Protein AF-A0A9C7SDV9-F1 (afdb_monomer)

Structure (mmCIF, N/CA/C/O backbone):
data_AF-A0A9C7SDV9-F1
#
_entry.id   AF-A0A9C7SDV9-F1
#
loop_
_atom_site.group_PDB
_atom_site.id
_atom_site.type_symbol
_atom_site.label_atom_id
_atom_site.label_alt_id
_atom_site.label_comp_id
_atom_site.label_asym_id
_atom_site.label_entity_id
_atom_site.label_seq_id
_atom_site.pdbx_PDB_ins_code
_atom_site.Cartn_x
_atom_site.Cartn_y
_atom_site.Cartn_z
_atom_site.occupancy
_atom_site.B_iso_or_equiv
_atom_site.auth_seq_id
_atom_site.auth_comp_id
_atom_site.auth_asym_id
_atom_site.auth_atom_id
_atom_site.pdbx_PDB_model_num
ATOM 1 N N . MET A 1 1 ? -12.384 -16.791 18.049 1.00 41.78 1 MET A N 1
ATOM 2 C CA . MET A 1 1 ? -12.217 -16.153 16.724 1.00 41.78 1 MET A CA 1
ATOM 3 C C . MET A 1 1 ? -10.725 -16.155 16.446 1.00 41.78 1 MET A C 1
ATOM 5 O O . MET A 1 1 ? -10.011 -15.548 17.228 1.00 41.78 1 MET A O 1
ATOM 9 N N . ALA A 1 2 ? -10.234 -16.945 15.486 1.00 43.91 2 ALA A N 1
ATOM 10 C CA . ALA A 1 2 ? -8.791 -17.063 15.264 1.00 43.91 2 ALA A CA 1
ATOM 11 C C . ALA A 1 2 ? -8.262 -15.750 14.667 1.00 43.91 2 ALA A C 1
ATOM 13 O O . ALA A 1 2 ? -8.607 -15.393 13.544 1.00 43.91 2 ALA A O 1
ATOM 14 N N . ILE A 1 3 ? -7.500 -15.011 15.471 1.00 53.22 3 ILE A N 1
ATOM 15 C CA . ILE A 1 3 ? -6.720 -13.847 15.060 1.00 53.22 3 ILE A CA 1
ATOM 16 C C . ILE A 1 3 ? -5.413 -14.430 14.524 1.00 53.22 3 ILE A C 1
ATOM 18 O O . ILE A 1 3 ? -4.635 -14.990 15.290 1.00 53.22 3 ILE A O 1
ATOM 22 N N . TYR A 1 4 ? -5.210 -14.389 13.211 1.00 60.94 4 TYR A N 1
ATOM 23 C CA . TYR A 1 4 ? -3.908 -14.715 12.632 1.00 60.94 4 TYR A CA 1
ATOM 24 C C . TYR A 1 4 ? -3.092 -13.444 12.595 1.00 60.94 4 TYR A C 1
ATOM 26 O O . TYR A 1 4 ? -3.506 -12.502 11.916 1.00 60.94 4 TYR A O 1
ATOM 34 N N . ASP A 1 5 ? -1.945 -13.457 13.264 1.00 67.06 5 ASP A N 1
ATOM 35 C CA . ASP A 1 5 ? -0.897 -12.476 13.025 1.00 67.06 5 ASP A CA 1
ATOM 36 C C . ASP A 1 5 ? -0.170 -12.879 11.743 1.00 67.06 5 ASP A C 1
ATOM 38 O O . ASP A 1 5 ? 0.697 -13.753 11.706 1.00 67.06 5 ASP A O 1
ATOM 42 N N . LEU A 1 6 ? -0.625 -12.276 10.658 1.00 83.00 6 LEU A N 1
ATOM 43 C CA . LEU A 1 6 ? -0.011 -12.315 9.347 1.00 83.00 6 LEU A CA 1
ATOM 44 C C . LEU A 1 6 ? 1.069 -11.238 9.256 1.00 83.00 6 LEU A C 1
ATOM 46 O O . LEU A 1 6 ? 1.049 -10.253 9.992 1.00 83.00 6 LEU A O 1
ATOM 50 N N . ASP A 1 7 ? 1.988 -11.406 8.314 1.00 87.81 7 ASP A N 1
ATOM 51 C CA . ASP A 1 7 ? 3.021 -10.418 8.023 1.00 87.81 7 ASP A CA 1
ATOM 52 C C . ASP A 1 7 ? 2.775 -9.837 6.633 1.00 87.81 7 ASP A C 1
ATOM 54 O O . ASP A 1 7 ? 2.815 -10.556 5.629 1.00 87.81 7 ASP A O 1
ATOM 58 N N . GLY A 1 8 ? 2.478 -8.540 6.604 1.00 90.44 8 GLY A N 1
ATOM 59 C CA . GLY A 1 8 ? 2.508 -7.723 5.401 1.00 90.44 8 GLY A CA 1
ATOM 60 C C . GLY A 1 8 ? 3.842 -6.994 5.287 1.00 90.44 8 GLY A C 1
ATOM 61 O O . GLY A 1 8 ? 4.596 -6.875 6.260 1.00 90.44 8 GLY A O 1
ATOM 62 N N . GLN A 1 9 ? 4.140 -6.494 4.096 1.00 94.69 9 GLN A N 1
ATOM 63 C CA . GLN A 1 9 ? 5.314 -5.678 3.833 1.00 94.69 9 GLN A CA 1
ATOM 64 C C . GLN A 1 9 ? 4.969 -4.560 2.855 1.00 94.69 9 GLN A C 1
ATOM 66 O O . GLN A 1 9 ? 4.170 -4.724 1.937 1.00 94.69 9 GLN A O 1
ATOM 71 N N . ILE A 1 10 ? 5.564 -3.396 3.069 1.00 95.62 10 ILE A N 1
ATOM 72 C CA . ILE A 1 10 ? 5.531 -2.297 2.112 1.00 95.62 10 ILE A CA 1
ATOM 73 C C . ILE A 1 10 ? 6.955 -1.957 1.705 1.00 95.62 10 ILE A C 1
ATOM 75 O O . ILE A 1 10 ? 7.857 -1.940 2.543 1.00 95.62 10 ILE A O 1
ATOM 79 N N . PHE A 1 11 ? 7.134 -1.683 0.422 1.00 96.88 11 PHE A N 1
ATOM 80 C CA . PHE A 1 11 ? 8.363 -1.200 -0.182 1.00 96.88 11 PHE A CA 1
ATOM 81 C C . PHE A 1 11 ? 8.115 0.170 -0.802 1.00 96.88 11 PHE A C 1
ATOM 83 O O . PHE A 1 11 ? 7.020 0.445 -1.305 1.00 96.88 11 PHE A O 1
ATOM 90 N N . TRP A 1 12 ? 9.147 1.006 -0.840 1.00 96.69 12 TRP A N 1
ATOM 91 C CA . TRP A 1 12 ? 9.103 2.276 -1.556 1.00 96.69 12 TRP A CA 1
ATOM 92 C C . TRP A 1 12 ? 10.358 2.502 -2.394 1.00 96.69 12 TRP A C 1
ATOM 94 O O . TRP A 1 12 ? 11.449 2.014 -2.094 1.00 96.69 12 TRP A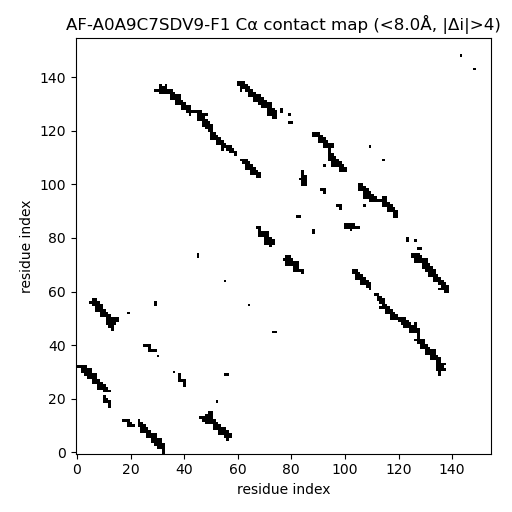 O 1
ATOM 104 N N . LYS A 1 13 ? 10.188 3.262 -3.473 1.00 95.44 13 LYS A N 1
ATOM 105 C CA . LYS A 1 13 ? 11.284 3.855 -4.241 1.00 95.44 13 LYS A CA 1
ATOM 106 C C . LYS A 1 13 ? 11.326 5.340 -3.946 1.00 95.44 13 LYS A C 1
ATOM 108 O O . LYS A 1 13 ? 10.278 5.974 -3.998 1.00 95.44 13 LYS A O 1
ATOM 113 N N . SER A 1 14 ? 12.514 5.898 -3.747 1.00 92.81 14 SER A N 1
ATOM 114 C CA . SER A 1 14 ? 12.699 7.352 -3.682 1.00 92.81 14 SER A CA 1
ATOM 115 C C . SER A 1 14 ? 12.884 7.991 -5.056 1.00 92.81 14 SER A C 1
ATOM 117 O O . SER A 1 14 ? 12.602 9.170 -5.233 1.00 92.81 14 SER A O 1
ATOM 119 N N . LYS A 1 15 ? 13.331 7.217 -6.056 1.00 93.56 15 LYS A N 1
ATOM 120 C CA . LYS A 1 15 ? 13.562 7.673 -7.436 1.00 93.56 15 LYS A CA 1
ATOM 121 C C . LYS A 1 15 ? 13.183 6.584 -8.453 1.00 93.56 15 LYS A C 1
ATOM 123 O O . LYS A 1 15 ? 13.211 5.407 -8.089 1.00 93.56 15 LYS A O 1
ATOM 128 N N . PRO A 1 16 ? 12.888 6.934 -9.720 1.00 90.88 16 PRO A N 1
ATOM 129 C CA . PRO A 1 16 ? 12.459 5.969 -10.742 1.00 90.88 16 PRO A CA 1
ATOM 130 C C . PRO A 1 16 ? 13.468 4.838 -10.994 1.00 90.88 16 PRO A C 1
ATOM 132 O O . PRO A 1 16 ? 13.100 3.662 -11.012 1.00 90.88 16 PRO A O 1
ATOM 135 N N . GLU A 1 17 ? 14.743 5.215 -11.121 1.00 91.38 17 GLU A N 1
ATOM 136 C CA . GLU A 1 17 ? 15.878 4.341 -11.460 1.00 91.38 17 GLU A CA 1
ATOM 137 C C . GLU A 1 17 ? 16.222 3.339 -10.344 1.00 91.38 17 GLU A C 1
ATOM 139 O O . GLU A 1 17 ? 16.891 2.333 -10.570 1.00 91.38 17 GLU A O 1
ATOM 144 N N . VAL A 1 18 ? 15.781 3.607 -9.111 1.00 88.81 18 VAL A N 1
ATOM 145 C CA . VAL A 1 18 ? 16.113 2.781 -7.947 1.00 88.81 18 VAL A CA 1
ATOM 146 C C . VAL A 1 18 ? 15.173 1.570 -7.917 1.00 88.81 18 VAL A C 1
ATOM 148 O O . VAL A 1 18 ? 13.953 1.746 -7.981 1.00 88.81 18 VAL A O 1
ATOM 151 N N . PRO A 1 19 ? 15.676 0.325 -7.836 1.00 92.25 19 PRO A N 1
ATOM 152 C CA . PRO A 1 19 ? 14.819 -0.847 -7.679 1.00 92.25 19 PRO A CA 1
ATOM 153 C C . PRO A 1 19 ? 14.188 -0.888 -6.281 1.00 92.25 19 PRO A C 1
ATOM 155 O O . PRO A 1 19 ? 14.711 -0.310 -5.330 1.00 92.25 19 PRO A O 1
ATOM 158 N N . PHE A 1 20 ? 13.073 -1.610 -6.133 1.00 93.69 20 PHE A N 1
ATOM 159 C CA . PHE A 1 20 ? 12.585 -1.947 -4.793 1.00 93.69 20 PHE A CA 1
ATOM 160 C C . PHE A 1 20 ? 13.638 -2.797 -4.073 1.00 93.69 20 PHE A C 1
ATOM 162 O O . PHE A 1 20 ? 14.200 -3.720 -4.664 1.00 93.69 20 PHE A O 1
ATOM 169 N N . SER A 1 21 ? 13.909 -2.487 -2.807 1.00 92.50 21 SER A N 1
ATOM 170 C CA . SER A 1 21 ? 14.943 -3.159 -2.020 1.00 92.50 21 SER A CA 1
ATOM 171 C C . SER A 1 21 ? 14.486 -3.372 -0.580 1.00 92.50 21 SER A C 1
ATOM 173 O O . SER A 1 21 ? 13.633 -2.648 -0.071 1.00 92.50 21 SER A O 1
ATOM 175 N N . ALA A 1 22 ? 15.090 -4.344 0.105 1.00 91.00 22 ALA A N 1
ATOM 176 C CA . ALA A 1 22 ? 14.790 -4.611 1.511 1.00 91.00 22 ALA A CA 1
ATOM 177 C C . ALA A 1 22 ? 15.142 -3.429 2.438 1.00 91.00 22 ALA A C 1
ATOM 179 O O . ALA A 1 22 ? 14.523 -3.281 3.491 1.00 91.00 22 ALA A O 1
ATOM 180 N N . GLN A 1 23 ? 16.094 -2.575 2.042 1.00 91.06 23 GLN A N 1
ATOM 181 C CA . GLN A 1 23 ? 16.474 -1.376 2.800 1.00 91.06 23 GLN A CA 1
ATOM 182 C C . GLN A 1 23 ? 15.315 -0.372 2.870 1.00 91.06 23 GLN A C 1
ATOM 184 O O . GLN A 1 23 ? 15.022 0.154 3.944 1.00 91.06 23 GLN A O 1
ATOM 189 N N . ASN A 1 24 ? 14.600 -0.200 1.755 1.00 94.19 24 ASN A N 1
ATOM 190 C CA . ASN A 1 24 ? 13.425 0.663 1.647 1.00 94.19 24 ASN A CA 1
ATOM 191 C C . ASN A 1 24 ? 12.150 -0.164 1.777 1.00 94.19 24 ASN A C 1
ATOM 193 O O . ASN A 1 24 ? 11.300 -0.194 0.882 1.00 94.19 24 ASN A O 1
ATOM 197 N N . SER A 1 25 ? 12.065 -0.901 2.883 1.00 95.38 25 SER A N 1
ATOM 198 C CA . SER A 1 25 ? 10.897 -1.702 3.205 1.00 95.38 25 SER A CA 1
ATOM 199 C C . SER A 1 25 ? 10.613 -1.742 4.700 1.00 95.38 25 SER A C 1
ATOM 201 O O . SER A 1 25 ? 11.500 -1.541 5.541 1.00 95.38 25 SER A O 1
ATOM 203 N N . ARG A 1 26 ? 9.356 -2.015 5.043 1.00 95.06 26 ARG A N 1
ATOM 204 C CA . ARG A 1 26 ? 8.922 -2.257 6.419 1.00 95.06 26 ARG A CA 1
ATOM 205 C C . ARG A 1 26 ? 7.864 -3.345 6.452 1.00 95.06 26 ARG A C 1
ATOM 207 O O . ARG A 1 26 ? 6.925 -3.334 5.659 1.00 95.06 26 ARG A O 1
ATOM 214 N N . HIS A 1 27 ? 8.021 -4.257 7.404 1.00 93.00 27 HIS A N 1
ATOM 215 C CA . HIS A 1 27 ? 6.990 -5.224 7.744 1.00 93.00 27 HIS A CA 1
ATOM 216 C C . HIS A 1 27 ? 5.964 -4.602 8.687 1.00 93.00 27 HIS A C 1
ATOM 218 O O . HIS A 1 27 ? 6.299 -3.738 9.500 1.00 93.00 27 HIS A O 1
ATOM 224 N N . PHE A 1 28 ? 4.727 -5.073 8.605 1.00 91.19 28 PHE A N 1
ATOM 225 C CA . PHE A 1 28 ? 3.664 -4.714 9.535 1.00 91.19 28 PHE A CA 1
ATOM 226 C C . PHE A 1 28 ? 2.784 -5.929 9.820 1.00 91.19 28 PHE A C 1
ATOM 228 O O . PHE A 1 28 ? 2.566 -6.781 8.955 1.00 91.19 28 PHE A O 1
ATOM 235 N N . LYS A 1 29 ? 2.285 -6.015 11.057 1.00 89.81 29 LYS A N 1
ATOM 236 C CA . LYS A 1 29 ? 1.408 -7.109 11.478 1.00 89.81 29 LYS A CA 1
ATOM 237 C C . LYS A 1 29 ? 0.011 -6.908 10.925 1.00 89.81 29 LYS A C 1
ATOM 239 O O . LYS A 1 29 ? -0.568 -5.831 1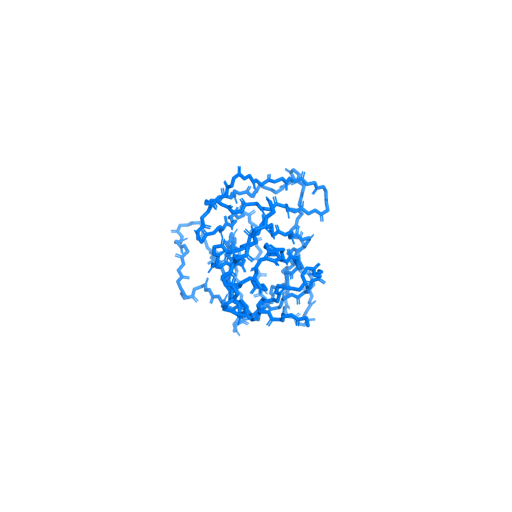1.037 1.00 89.81 29 LYS A O 1
ATOM 244 N N . VAL A 1 30 ? -0.525 -7.968 10.344 1.00 88.31 30 VAL A N 1
ATOM 245 C CA . VAL A 1 30 ? -1.814 -7.997 9.669 1.00 88.31 30 VAL A CA 1
ATOM 246 C C . VAL A 1 30 ? -2.728 -8.965 10.391 1.00 88.31 30 VAL A C 1
ATOM 248 O O . VAL A 1 30 ? -2.313 -10.047 10.776 1.00 88.31 30 VAL A O 1
ATOM 251 N N . ILE A 1 31 ? -3.990 -8.583 10.550 1.00 85.69 31 ILE A N 1
ATOM 252 C CA . ILE A 1 31 ? -4.989 -9.391 11.250 1.00 85.69 31 ILE A CA 1
ATOM 253 C C . ILE A 1 31 ? -6.014 -9.875 10.227 1.00 85.69 31 ILE A C 1
ATOM 255 O O . ILE A 1 31 ? -6.711 -9.066 9.617 1.00 85.69 31 ILE A O 1
ATOM 259 N N . ALA A 1 32 ? -6.125 -11.191 10.052 1.00 81.31 32 ALA A N 1
ATOM 260 C CA . ALA A 1 32 ? -7.163 -11.807 9.221 1.00 81.31 32 ALA A CA 1
ATOM 261 C C . ALA A 1 32 ? -8.411 -12.158 10.044 1.00 81.31 32 ALA A C 1
ATOM 263 O O . ALA A 1 32 ? -8.708 -13.325 10.288 1.00 81.31 32 ALA A O 1
ATOM 264 N N . ASP A 1 33 ? -9.158 -11.138 10.460 1.00 82.69 33 ASP A N 1
ATOM 265 C CA . ASP A 1 33 ? -10.433 -11.276 11.179 1.00 82.69 33 ASP A CA 1
ATOM 266 C C . ASP A 1 33 ? -11.654 -10.904 10.326 1.00 82.69 33 ASP A C 1
ATOM 268 O O . ASP A 1 33 ? -12.776 -10.808 10.831 1.00 82.69 33 ASP A O 1
ATOM 272 N N . ASN A 1 34 ? -11.446 -10.707 9.020 1.00 84.69 34 ASN A N 1
ATOM 273 C CA . ASN A 1 34 ? -12.468 -10.267 8.079 1.00 84.69 34 ASN A CA 1
ATOM 274 C C . ASN A 1 34 ? -13.054 -8.876 8.410 1.00 84.69 34 ASN A C 1
ATOM 276 O O . ASN A 1 34 ? -14.110 -8.522 7.878 1.00 84.69 34 ASN A O 1
ATOM 280 N N . GLN A 1 35 ? -12.389 -8.083 9.256 1.00 89.06 35 GLN A N 1
ATOM 281 C CA . GLN A 1 35 ? -12.736 -6.694 9.541 1.00 89.06 35 GLN A CA 1
ATOM 282 C C . GLN A 1 35 ? -11.797 -5.743 8.798 1.00 89.06 35 GLN A C 1
ATOM 284 O O . GLN A 1 35 ? -10.678 -6.085 8.423 1.00 89.06 35 GLN A O 1
ATOM 289 N N . SER A 1 36 ? -12.281 -4.526 8.562 1.00 92.06 36 SER A N 1
ATOM 290 C CA . SER A 1 36 ? -11.448 -3.442 8.054 1.00 92.06 36 SER A CA 1
ATOM 291 C C . SER A 1 36 ? -10.638 -2.844 9.191 1.00 92.06 36 SER A C 1
ATOM 293 O O . SER A 1 36 ? -11.214 -2.328 10.149 1.00 92.06 36 SER A O 1
ATOM 295 N N . ARG A 1 37 ? -9.316 -2.863 9.056 1.00 93.31 37 ARG A N 1
ATOM 296 C CA . ARG A 1 37 ? -8.375 -2.330 10.040 1.00 93.31 37 ARG A CA 1
ATOM 297 C C . ARG A 1 37 ? -7.422 -1.345 9.399 1.00 93.31 37 ARG A C 1
ATOM 299 O O . ARG A 1 37 ? -7.169 -1.401 8.198 1.00 93.31 37 ARG A O 1
ATOM 306 N N . GLU A 1 38 ? -6.931 -0.434 10.223 1.00 95.56 38 GLU A N 1
ATOM 307 C CA . GLU A 1 38 ? -5.867 0.485 9.858 1.00 95.56 38 GLU A CA 1
ATOM 308 C C . GLU A 1 38 ? -4.532 -0.057 10.359 1.00 95.56 38 GLU A C 1
ATOM 310 O O . GLU A 1 38 ? -4.410 -0.450 11.519 1.00 95.56 38 GLU A O 1
ATOM 315 N N . TYR A 1 39 ? -3.556 -0.087 9.462 1.00 94.25 39 TYR A N 1
ATOM 316 C CA . TYR A 1 39 ? -2.190 -0.510 9.713 1.00 94.25 39 TYR A CA 1
ATOM 317 C C . TYR A 1 39 ? -1.276 0.681 9.495 1.00 94.25 39 TYR A C 1
ATOM 319 O O . TYR A 1 39 ? -1.400 1.380 8.488 1.00 94.25 39 TYR A O 1
ATOM 327 N N . THR A 1 40 ? -0.364 0.897 10.432 1.00 95.06 40 THR A N 1
ATOM 328 C CA . THR A 1 40 ? 0.560 2.028 10.413 1.00 95.06 40 THR A CA 1
ATOM 329 C C . THR A 1 40 ? 1.973 1.523 10.190 1.00 95.06 40 THR A C 1
ATOM 331 O O . THR A 1 40 ? 2.407 0.566 10.829 1.00 95.06 40 THR A O 1
ATOM 334 N N . VAL A 1 41 ? 2.681 2.181 9.281 1.00 95.06 41 VAL A N 1
ATOM 335 C CA . VAL A 1 41 ? 4.090 1.954 8.990 1.00 95.06 41 VAL A CA 1
ATOM 336 C C . VAL A 1 41 ? 4.832 3.260 9.226 1.00 95.06 41 VAL A C 1
ATOM 338 O O . VAL A 1 41 ? 4.705 4.202 8.444 1.00 95.06 41 VAL A O 1
ATOM 341 N N . ASP A 1 42 ? 5.606 3.311 10.305 1.00 94.81 42 ASP A N 1
ATOM 342 C CA . ASP A 1 42 ? 6.457 4.453 10.627 1.00 94.81 42 ASP A CA 1
ATOM 343 C C . ASP A 1 42 ? 7.801 4.358 9.893 1.00 94.81 42 ASP A C 1
ATOM 345 O O . ASP A 1 42 ? 8.481 3.323 9.905 1.00 94.81 42 ASP A O 1
ATOM 349 N N . LEU A 1 43 ? 8.198 5.458 9.256 1.00 93.50 43 LEU A N 1
ATOM 350 C CA . LEU A 1 43 ? 9.481 5.598 8.580 1.00 93.50 43 LEU A CA 1
ATOM 351 C C . LEU A 1 43 ? 10.479 6.249 9.540 1.00 93.50 43 LEU A C 1
ATOM 353 O O . LEU A 1 43 ? 10.209 7.271 10.176 1.00 93.50 43 LEU A O 1
ATOM 357 N N . THR A 1 44 ? 11.654 5.629 9.669 1.00 88.50 44 THR A N 1
ATOM 358 C CA . THR A 1 44 ? 12.679 6.049 10.637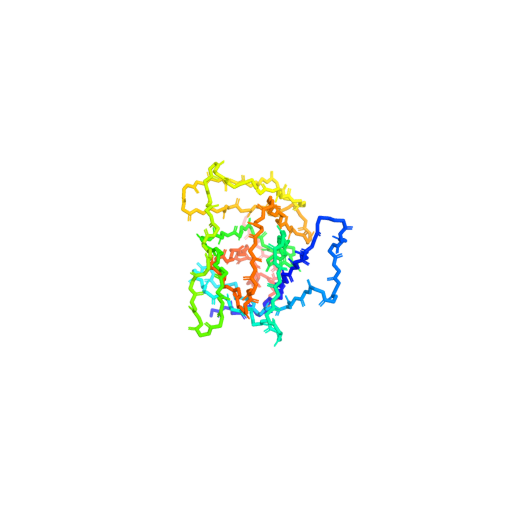 1.00 88.50 44 THR A CA 1
ATOM 359 C C . THR A 1 44 ? 13.080 7.507 10.407 1.00 88.50 44 THR A C 1
ATOM 361 O O . THR A 1 44 ? 13.097 8.305 11.343 1.00 88.50 44 THR A O 1
ATOM 364 N N . ASN A 1 45 ? 13.280 7.887 9.148 1.00 91.81 45 ASN A N 1
ATOM 365 C CA . ASN A 1 45 ? 13.510 9.256 8.697 1.00 91.81 45 ASN A CA 1
ATOM 366 C C . ASN A 1 45 ? 12.385 9.674 7.738 1.00 91.81 45 ASN A C 1
ATOM 368 O O . ASN A 1 45 ? 11.658 8.797 7.274 1.00 91.81 45 ASN A O 1
ATOM 372 N N . PRO A 1 46 ? 12.170 10.982 7.495 1.00 95.06 46 PRO A N 1
ATOM 373 C CA . PRO A 1 46 ? 11.339 11.394 6.373 1.00 95.06 46 PRO A CA 1
ATOM 374 C C . PRO A 1 46 ? 11.944 10.844 5.077 1.00 95.06 46 PRO A C 1
ATOM 376 O O . PRO A 1 46 ? 13.152 10.954 4.874 1.00 95.06 46 PRO A O 1
ATOM 379 N N . GLU A 1 47 ? 11.111 10.254 4.233 1.00 95.81 47 GLU A N 1
ATOM 380 C CA . GLU A 1 47 ? 11.497 9.629 2.972 1.00 95.81 47 GLU A CA 1
ATOM 381 C C . GLU A 1 47 ? 10.719 10.262 1.823 1.00 95.81 47 GLU A C 1
ATOM 383 O O . GLU A 1 47 ? 9.519 10.528 1.936 1.00 95.81 47 GLU A O 1
ATOM 388 N N . ASP A 1 48 ? 11.388 10.421 0.689 1.00 96.12 48 ASP A N 1
ATOM 389 C CA . ASP A 1 48 ? 10.710 10.728 -0.562 1.00 96.12 48 ASP A CA 1
ATOM 390 C C . ASP A 1 48 ? 10.175 9.424 -1.163 1.00 96.12 48 ASP A C 1
ATOM 392 O O . ASP A 1 48 ? 10.869 8.402 -1.218 1.00 96.12 48 ASP A O 1
ATOM 396 N N . ILE A 1 49 ? 8.923 9.446 -1.611 1.00 96.81 49 ILE A N 1
ATOM 397 C CA . ILE A 1 49 ? 8.213 8.299 -2.169 1.00 96.81 49 ILE A CA 1
ATOM 398 C C . ILE A 1 49 ? 7.809 8.611 -3.606 1.00 96.81 49 ILE A C 1
ATOM 400 O O . ILE A 1 49 ? 6.809 9.270 -3.900 1.00 96.81 49 ILE A O 1
ATOM 404 N N . PHE A 1 50 ? 8.581 8.050 -4.528 1.00 96.75 50 PHE A N 1
ATOM 405 C CA . PHE A 1 50 ? 8.274 8.009 -5.947 1.00 96.75 50 PHE A CA 1
ATOM 406 C C . PHE A 1 50 ? 7.228 6.938 -6.270 1.00 96.75 50 PHE A C 1
ATOM 408 O O . PHE A 1 50 ? 6.283 7.212 -6.999 1.00 96.75 50 PHE A O 1
ATOM 415 N N . MET A 1 51 ? 7.368 5.724 -5.738 1.00 96.50 51 MET A N 1
ATOM 416 C CA . MET A 1 51 ? 6.450 4.602 -5.984 1.00 96.50 51 MET A CA 1
ATOM 417 C C . MET A 1 51 ? 6.354 3.709 -4.755 1.00 96.50 51 MET A C 1
ATOM 419 O O . MET A 1 51 ? 7.322 3.583 -4.001 1.00 96.50 51 MET A O 1
ATOM 423 N N . LEU A 1 52 ? 5.219 3.027 -4.612 1.00 96.62 52 LEU A N 1
ATOM 424 C CA . LEU A 1 52 ? 4.994 2.011 -3.593 1.00 96.62 52 LEU A CA 1
ATOM 425 C C . LEU A 1 52 ? 4.810 0.633 -4.213 1.00 96.62 52 LEU A C 1
ATOM 427 O O . LEU A 1 52 ? 4.187 0.486 -5.265 1.00 96.62 52 LEU A O 1
ATOM 431 N N . ARG A 1 53 ? 5.286 -0.376 -3.490 1.00 95.94 53 ARG A N 1
ATOM 432 C CA . ARG A 1 53 ? 4.864 -1.762 -3.651 1.00 95.94 53 ARG A CA 1
ATOM 433 C C . ARG A 1 53 ? 4.305 -2.254 -2.318 1.00 95.94 53 ARG A C 1
ATOM 435 O O . ARG A 1 53 ? 4.959 -2.122 -1.288 1.00 95.94 53 ARG A O 1
ATOM 442 N N . LEU A 1 54 ? 3.085 -2.774 -2.340 1.00 94.69 54 LEU A N 1
ATOM 443 C CA . LEU A 1 54 ? 2.395 -3.320 -1.180 1.00 94.69 54 LEU A CA 1
ATOM 444 C C . LEU A 1 54 ? 2.267 -4.830 -1.342 1.00 94.69 54 LEU A C 1
ATOM 446 O O . LEU A 1 54 ? 1.583 -5.296 -2.251 1.00 94.69 54 LEU A O 1
ATOM 450 N N . ASP A 1 55 ? 2.852 -5.555 -0.402 1.00 92.88 55 ASP A N 1
ATOM 451 C CA . ASP A 1 55 ? 2.814 -7.007 -0.288 1.00 92.88 55 ASP A CA 1
ATOM 452 C C . ASP A 1 55 ? 1.938 -7.306 0.933 1.00 92.88 55 ASP A C 1
ATOM 454 O O . ASP A 1 55 ? 2.437 -7.449 2.051 1.00 92.88 55 ASP A O 1
ATOM 458 N N . PRO A 1 56 ? 0.602 -7.278 0.793 1.00 83.19 56 PRO A N 1
ATOM 459 C CA . PRO A 1 56 ? -0.275 -7.177 1.949 1.00 83.19 56 PRO A CA 1
ATOM 460 C C . PRO A 1 56 ? -0.214 -8.414 2.846 1.00 83.19 56 PRO A C 1
ATOM 462 O O . PRO A 1 56 ? -0.311 -8.255 4.058 1.00 83.19 56 PRO A O 1
ATOM 465 N N . VAL A 1 57 ? -0.054 -9.618 2.279 1.00 84.31 57 VAL A N 1
ATOM 466 C CA . VAL A 1 57 ? 0.190 -10.868 3.018 1.00 84.31 57 VAL A CA 1
ATOM 467 C C . VAL A 1 57 ? 0.752 -11.942 2.073 1.00 84.31 57 VAL A C 1
ATOM 469 O O . VAL A 1 57 ? 0.149 -12.224 1.039 1.00 84.31 57 VAL A O 1
ATOM 472 N N . ASN A 1 58 ? 1.805 -12.650 2.492 1.00 70.94 58 ASN A N 1
ATOM 473 C CA . ASN A 1 58 ? 2.289 -13.862 1.819 1.00 70.94 58 ASN A CA 1
ATOM 474 C C . ASN A 1 58 ? 1.752 -15.162 2.463 1.00 70.94 58 ASN A C 1
ATOM 476 O O . ASN A 1 58 ? 2.464 -15.808 3.239 1.00 70.94 58 ASN A O 1
ATOM 480 N N . LYS A 1 59 ? 0.496 -15.553 2.192 1.00 73.44 59 LYS A N 1
ATOM 481 C CA . LYS A 1 59 ? -0.053 -16.860 2.623 1.00 73.44 59 LYS A CA 1
ATOM 482 C C . LYS A 1 59 ? -1.092 -17.426 1.644 1.00 73.44 59 LYS A C 1
ATOM 484 O O . LYS A 1 59 ? -1.999 -16.722 1.213 1.00 73.44 59 LYS A O 1
ATOM 489 N N . GLN A 1 60 ? -1.043 -18.741 1.428 1.00 66.56 60 GLN A N 1
ATOM 490 C CA . GLN A 1 60 ? -1.903 -19.496 0.497 1.00 66.56 60 GLN A CA 1
ATOM 491 C C . GLN A 1 60 ? -3.402 -19.585 0.846 1.00 66.56 60 GLN A C 1
ATOM 493 O O . GLN A 1 60 ? -4.208 -19.968 0.004 1.00 66.56 60 GLN A O 1
ATOM 498 N N . TYR A 1 61 ? -3.812 -19.285 2.082 1.00 70.81 61 TYR A N 1
ATOM 499 C CA . TYR A 1 61 ? -5.204 -19.480 2.531 1.00 70.81 61 TYR A CA 1
ATOM 500 C C . TYR A 1 61 ? -6.094 -18.234 2.386 1.00 70.81 61 TYR A C 1
ATOM 502 O O . TYR A 1 61 ? -7.245 -18.216 2.838 1.00 70.81 61 TYR A O 1
ATOM 510 N N . LEU A 1 62 ? -5.564 -17.176 1.778 1.00 76.00 62 LEU A N 1
ATOM 511 C CA . LEU A 1 62 ? -6.271 -15.921 1.564 1.00 76.00 62 LEU A CA 1
ATOM 512 C C . LEU A 1 62 ? -7.202 -16.033 0.363 1.00 76.00 62 LEU A C 1
ATOM 514 O O . LEU A 1 62 ? -6.824 -16.545 -0.686 1.00 76.00 62 LEU A O 1
ATOM 518 N N . THR A 1 63 ? -8.426 -15.535 0.504 1.00 80.00 63 THR A N 1
ATOM 519 C CA . THR A 1 63 ? -9.374 -15.440 -0.617 1.00 80.00 63 THR A CA 1
ATOM 520 C C . THR A 1 63 ? -9.373 -14.070 -1.251 1.00 80.00 63 THR A C 1
ATOM 522 O O . THR A 1 63 ? -9.547 -13.941 -2.458 1.00 80.00 63 THR A O 1
ATOM 525 N N . GLU A 1 64 ? -9.265 -13.036 -0.423 1.00 87.94 64 GLU A N 1
ATOM 526 C CA . GLU A 1 64 ? -9.466 -11.663 -0.853 1.00 87.94 64 GLU A CA 1
ATOM 527 C C . GLU A 1 64 ? -8.744 -10.717 0.097 1.00 87.94 64 GLU A C 1
ATOM 529 O O . GLU A 1 64 ? -8.781 -10.885 1.317 1.00 87.94 64 GLU A O 1
ATOM 534 N N . ILE A 1 65 ? -8.129 -9.688 -0.469 1.00 89.19 65 ILE A N 1
ATOM 535 C CA . ILE A 1 65 ? -7.605 -8.553 0.279 1.00 89.19 65 ILE A CA 1
ATOM 536 C C . ILE A 1 65 ? -8.272 -7.308 -0.282 1.00 89.19 65 ILE A C 1
ATOM 538 O O . ILE A 1 65 ? -8.163 -7.004 -1.471 1.00 89.19 65 ILE A O 1
ATOM 542 N N . LYS A 1 66 ? -8.993 -6.598 0.582 1.00 91.38 66 LYS A N 1
ATOM 543 C CA . LYS A 1 66 ? -9.660 -5.348 0.238 1.00 91.38 66 LYS A CA 1
ATOM 544 C C . LYS A 1 66 ? -8.886 -4.184 0.836 1.00 91.38 66 LYS A C 1
ATOM 546 O O . LYS A 1 66 ? -8.871 -4.039 2.053 1.00 91.38 66 LYS A O 1
ATOM 551 N N . ILE A 1 67 ? -8.298 -3.339 0.002 1.00 92.06 67 ILE A N 1
ATOM 552 C CA . ILE A 1 67 ? -7.590 -2.122 0.416 1.00 92.06 67 ILE A CA 1
ATOM 553 C C . ILE A 1 67 ? -8.504 -0.936 0.143 1.00 92.06 67 ILE A C 1
ATOM 555 O O . ILE A 1 67 ? -8.978 -0.762 -0.973 1.00 92.06 67 ILE A O 1
ATOM 559 N N . GLN A 1 68 ? -8.790 -0.154 1.175 1.00 91.50 68 GLN A N 1
ATOM 560 C CA . GLN A 1 68 ? -9.748 0.952 1.136 1.00 91.50 68 GLN A CA 1
ATOM 561 C C . GLN A 1 68 ? -9.068 2.315 1.105 1.00 91.50 68 GLN A C 1
ATOM 563 O O . GLN A 1 68 ? -9.599 3.248 0.514 1.00 91.50 68 GLN A O 1
ATOM 568 N N . SER A 1 69 ? -7.928 2.451 1.783 1.00 92.50 69 SER A N 1
ATOM 569 C CA . SER A 1 69 ? -7.148 3.683 1.752 1.00 92.50 69 SER A CA 1
ATOM 570 C C . SER A 1 69 ? -5.667 3.404 1.948 1.00 92.50 69 SER A C 1
ATOM 572 O O . SER A 1 69 ? -5.311 2.572 2.778 1.00 92.50 69 SER A O 1
ATOM 574 N N . ILE A 1 70 ? -4.813 4.142 1.242 1.00 94.94 70 ILE A N 1
ATOM 575 C CA . ILE A 1 70 ? -3.392 4.289 1.569 1.00 94.94 70 ILE A CA 1
ATOM 576 C C . ILE A 1 70 ? -3.139 5.788 1.713 1.00 94.94 70 ILE A C 1
ATOM 578 O O . ILE A 1 70 ? -3.464 6.555 0.803 1.00 94.94 70 ILE A O 1
ATOM 582 N N . ARG A 1 71 ? -2.620 6.218 2.863 1.00 96.75 71 ARG A N 1
ATOM 583 C CA . ARG A 1 71 ? -2.345 7.629 3.161 1.00 96.75 71 ARG A CA 1
ATOM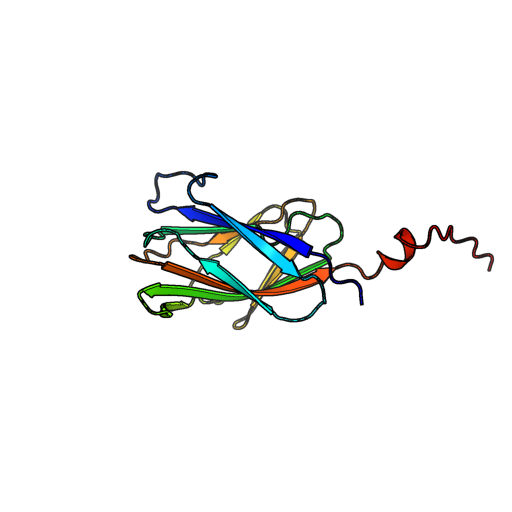 584 C C . ARG A 1 71 ? -0.880 7.811 3.528 1.00 96.75 71 ARG A C 1
ATOM 586 O O . ARG A 1 71 ? -0.350 7.044 4.329 1.00 96.75 71 ARG A O 1
ATOM 593 N N . LEU A 1 72 ? -0.266 8.834 2.951 1.00 97.94 72 LEU A N 1
ATOM 594 C CA . LEU A 1 72 ? 1.092 9.289 3.214 1.00 97.94 72 LEU A CA 1
ATOM 595 C C . LEU A 1 72 ? 1.013 10.503 4.132 1.00 97.94 72 LEU A C 1
ATOM 597 O O . LEU A 1 72 ? 0.322 11.480 3.829 1.00 97.94 72 LEU A O 1
ATOM 601 N N . LEU A 1 73 ? 1.687 10.408 5.268 1.00 98.44 73 LEU A N 1
ATOM 602 C CA . LEU A 1 73 ? 1.658 11.385 6.345 1.00 98.44 73 LEU A CA 1
ATOM 603 C C . LEU A 1 73 ? 3.078 11.903 6.578 1.00 98.44 73 LEU A C 1
ATOM 605 O O . LEU A 1 73 ? 4.028 11.120 6.635 1.00 98.44 73 LEU A O 1
ATOM 609 N N . GLY A 1 74 ? 3.215 13.217 6.704 1.00 98.00 74 GLY A N 1
ATOM 610 C CA . GLY A 1 74 ? 4.458 13.907 7.022 1.00 98.00 74 GLY A CA 1
ATOM 611 C C . GLY A 1 74 ? 4.684 14.032 8.528 1.00 98.00 74 GLY A C 1
ATOM 612 O O . GLY A 1 74 ? 4.027 13.384 9.346 1.00 98.00 74 GLY A O 1
ATOM 613 N N . GLN A 1 75 ? 5.634 14.888 8.904 1.00 96.25 75 GLN A N 1
ATOM 614 C CA . GLN A 1 75 ? 5.930 15.184 10.306 1.00 96.25 75 GLN A CA 1
ATOM 615 C C . GLN A 1 75 ? 4.678 15.706 11.036 1.00 96.25 75 GLN A C 1
ATOM 617 O O . GLN A 1 75 ? 3.956 16.552 10.515 1.00 96.25 75 GLN A O 1
ATOM 622 N N . GLY A 1 76 ? 4.429 15.211 12.254 1.00 94.94 76 GLY A N 1
ATOM 623 C CA . GLY A 1 76 ? 3.245 15.596 13.033 1.00 94.94 76 GLY A CA 1
ATOM 624 C C . GLY A 1 76 ? 1.926 15.040 12.482 1.00 94.94 76 GLY A C 1
ATOM 625 O O . GLY A 1 76 ? 0.878 15.617 12.746 1.00 94.94 76 GLY A O 1
ATOM 626 N N . ASP A 1 77 ? 1.981 13.947 11.713 1.00 95.75 77 ASP A N 1
ATOM 627 C CA . ASP A 1 77 ? 0.825 13.265 11.115 1.00 95.75 77 ASP A CA 1
ATOM 628 C C . ASP A 1 77 ? 0.003 14.134 10.144 1.00 95.75 77 ASP A C 1
ATOM 630 O O . ASP A 1 77 ? -1.184 13.897 9.917 1.00 95.75 77 ASP A O 1
ATOM 634 N N . VAL A 1 78 ? 0.646 15.126 9.518 1.00 97.56 78 VAL A N 1
ATOM 635 C CA . VAL A 1 78 ? 0.036 15.941 8.459 1.00 97.56 78 VAL A CA 1
ATOM 636 C C . VAL A 1 78 ? -0.207 15.077 7.224 1.00 97.56 78 VAL A C 1
ATOM 638 O O . VAL A 1 78 ? 0.722 14.468 6.702 1.00 97.56 78 VAL A O 1
ATOM 641 N N . LEU A 1 79 ? -1.446 15.031 6.729 1.00 97.75 79 LEU A N 1
ATOM 642 C CA . LEU A 1 79 ? -1.775 14.328 5.487 1.00 97.75 79 LEU A CA 1
ATOM 643 C C . LEU A 1 79 ? -1.120 15.026 4.294 1.00 97.75 79 LEU A C 1
ATOM 645 O O . LEU A 1 79 ? -1.537 16.116 3.915 1.00 97.75 79 LEU A O 1
ATOM 649 N N . LEU A 1 80 ? -0.132 14.365 3.693 1.00 97.44 80 LEU A N 1
ATOM 650 C CA . LEU A 1 80 ? 0.507 14.813 2.457 1.00 97.44 80 LEU A CA 1
ATOM 651 C C . LEU A 1 80 ? -0.297 14.330 1.253 1.00 97.44 80 LEU A C 1
ATOM 653 O O . LEU A 1 80 ? -0.653 15.104 0.369 1.00 97.44 80 LEU A O 1
ATOM 657 N N . ARG A 1 81 ? -0.662 13.040 1.259 1.00 95.06 81 ARG A N 1
ATOM 658 C CA . ARG A 1 81 ? -1.434 12.443 0.171 1.00 95.06 81 ARG A CA 1
ATOM 659 C C . ARG A 1 81 ? -2.316 11.301 0.628 1.00 95.06 81 ARG A C 1
ATOM 661 O O . ARG A 1 81 ? -1.891 10.426 1.375 1.00 95.06 81 ARG A O 1
ATOM 668 N N . GLN A 1 82 ? -3.526 11.247 0.088 1.00 93.69 82 GLN A N 1
ATOM 669 C CA . GLN A 1 82 ? -4.336 10.035 0.070 1.00 93.69 82 GLN A CA 1
ATOM 670 C C . GLN A 1 82 ? -4.326 9.473 -1.348 1.00 93.69 82 GLN A C 1
ATOM 672 O O . GLN A 1 82 ? -4.700 10.163 -2.292 1.00 93.69 82 GLN A O 1
ATOM 677 N N . LEU A 1 83 ? -3.881 8.229 -1.500 1.00 89.69 83 LEU A N 1
ATOM 678 C CA . LEU A 1 83 ? -3.862 7.570 -2.800 1.00 89.69 83 LEU A CA 1
ATOM 679 C C . LEU A 1 83 ? -5.300 7.230 -3.188 1.00 89.69 83 LEU A C 1
ATOM 681 O O . LEU A 1 83 ? -6.008 6.556 -2.436 1.00 89.69 83 LEU A O 1
ATOM 685 N N . ALA A 1 84 ? -5.741 7.750 -4.331 1.00 73.88 84 ALA A N 1
ATOM 686 C CA . ALA A 1 84 ? -7.069 7.491 -4.855 1.00 73.88 84 ALA A CA 1
ATOM 68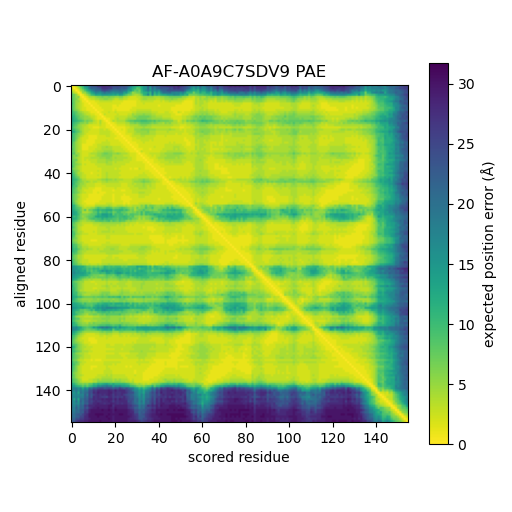7 C C . ALA A 1 84 ? -7.137 6.081 -5.460 1.00 73.88 84 ALA A C 1
ATOM 689 O O . ALA A 1 84 ? -6.195 5.604 -6.096 1.00 73.88 84 ALA A O 1
ATOM 690 N N . PHE A 1 85 ? -8.274 5.418 -5.255 1.00 71.00 85 PHE A N 1
ATOM 691 C CA . PHE A 1 85 ? -8.582 4.090 -5.800 1.00 71.00 85 PHE A CA 1
ATOM 692 C C . PHE A 1 85 ? -9.473 4.207 -7.044 1.00 71.00 85 PHE A C 1
ATOM 694 O O . PHE A 1 85 ? -10.323 3.361 -7.303 1.00 71.00 85 PHE A O 1
ATOM 701 N N . ASP A 1 86 ? -9.311 5.297 -7.792 1.00 68.44 86 ASP A N 1
ATOM 702 C CA . ASP A 1 86 ? -10.040 5.599 -9.018 1.00 68.44 86 ASP A CA 1
ATOM 703 C C . ASP A 1 86 ? -9.096 5.587 -10.236 1.00 68.44 86 ASP A C 1
ATOM 705 O O . ASP A 1 86 ? -7.950 5.141 -10.165 1.00 68.44 86 ASP A O 1
ATOM 709 N N . ASN A 1 87 ? -9.581 6.067 -11.381 1.00 69.56 87 ASN A N 1
ATOM 710 C CA . ASN A 1 87 ? -8.803 6.092 -12.621 1.00 69.56 87 ASN A CA 1
ATOM 711 C C . ASN A 1 87 ? -7.672 7.138 -12.629 1.00 69.56 87 ASN A C 1
ATOM 713 O O . ASN A 1 87 ? -6.908 7.172 -13.592 1.00 69.56 87 ASN A O 1
ATOM 717 N N . SER A 1 88 ? -7.547 7.986 -11.601 1.00 74.00 88 SER A N 1
ATOM 718 C CA . SER A 1 88 ? -6.461 8.973 -11.513 1.00 74.00 88 SER A CA 1
ATOM 719 C C . SER A 1 88 ? -5.116 8.341 -11.155 1.00 74.00 88 SER A C 1
ATOM 721 O O . SER A 1 88 ? -4.072 8.913 -11.468 1.00 74.00 88 SER A O 1
ATOM 723 N N . MET A 1 89 ? -5.121 7.150 -10.541 1.00 79.81 89 MET A N 1
ATOM 724 C CA . MET A 1 89 ? -3.907 6.446 -10.149 1.00 79.81 89 MET A CA 1
ATOM 725 C C . MET A 1 89 ? -3.924 4.997 -10.629 1.00 79.81 89 MET A C 1
ATOM 727 O O . MET A 1 89 ? -4.770 4.189 -10.240 1.00 79.81 89 MET A O 1
ATOM 731 N N . TYR A 1 90 ? -2.937 4.633 -11.444 1.00 85.00 90 TYR A N 1
ATOM 732 C CA . TYR A 1 90 ? -2.799 3.254 -11.887 1.00 85.00 90 TYR A CA 1
ATOM 733 C C . TYR A 1 90 ? -2.124 2.407 -10.806 1.00 85.00 90 TYR A C 1
ATOM 735 O O . TYR A 1 90 ? -1.158 2.818 -10.173 1.00 85.00 90 TYR A O 1
ATOM 743 N N . TRP A 1 91 ? -2.636 1.194 -10.631 1.00 89.81 91 TRP A N 1
ATOM 744 C CA . TRP A 1 91 ? -2.039 0.163 -9.793 1.00 89.81 91 TRP A CA 1
ATOM 745 C C . TRP A 1 91 ? -2.012 -1.126 -10.594 1.00 89.81 91 TRP A C 1
ATOM 747 O O . TRP A 1 91 ? -3.056 -1.515 -11.140 1.00 89.81 91 TRP A O 1
ATOM 757 N N . SER A 1 92 ? -0.838 -1.749 -10.667 1.00 89.62 92 SER A N 1
ATOM 758 C CA . SER A 1 92 ? -0.685 -3.116 -11.148 1.00 89.62 92 SER A CA 1
ATOM 759 C C . SER A 1 92 ? -0.840 -4.086 -9.989 1.00 89.62 92 SER A C 1
ATOM 761 O O . SER A 1 92 ? -0.687 -3.727 -8.819 1.00 89.62 92 SER A O 1
ATOM 763 N N . CYS A 1 93 ? -1.167 -5.319 -10.338 1.00 90.12 93 CYS A N 1
ATOM 764 C CA . CYS A 1 93 ? -1.275 -6.410 -9.403 1.00 90.12 93 CYS A CA 1
ATOM 765 C C . CYS A 1 93 ? -0.608 -7.624 -10.030 1.00 90.12 93 CYS A C 1
ATOM 767 O O . CYS A 1 93 ? -0.964 -8.023 -11.140 1.00 90.12 93 CYS A O 1
ATOM 769 N N . ASP A 1 94 ? 0.363 -8.166 -9.317 1.00 91.06 94 ASP A N 1
ATOM 770 C CA . ASP A 1 94 ? 1.129 -9.336 -9.705 1.00 91.06 94 ASP A CA 1
ATOM 771 C C . ASP A 1 94 ? 0.727 -10.502 -8.794 1.00 91.06 94 ASP A C 1
ATOM 773 O O . ASP A 1 94 ? 0.291 -10.296 -7.655 1.00 91.06 94 ASP A O 1
ATOM 777 N N . ASN A 1 95 ? 0.836 -11.738 -9.297 1.00 88.12 95 ASN A N 1
ATOM 778 C CA . ASN A 1 95 ? 0.428 -12.948 -8.565 1.00 88.12 95 ASN A CA 1
ATOM 779 C C . ASN A 1 95 ? -1.046 -12.927 -8.097 1.00 88.12 95 ASN A C 1
ATOM 781 O O . ASN A 1 95 ? -1.427 -13.511 -7.078 1.00 88.12 95 ASN A O 1
ATOM 785 N N . CYS A 1 96 ? -1.914 -12.267 -8.865 1.00 87.12 96 CYS A N 1
ATOM 786 C CA . CYS A 1 96 ? -3.336 -12.149 -8.566 1.00 87.12 96 CYS A CA 1
ATOM 787 C C . CYS A 1 96 ? -4.216 -12.488 -9.773 1.00 87.12 96 CYS A C 1
ATOM 789 O O . CYS A 1 96 ? -3.874 -12.240 -10.924 1.00 87.12 96 CYS A O 1
ATOM 791 N N . ILE A 1 97 ? -5.360 -13.109 -9.481 1.00 83.25 97 ILE A N 1
ATOM 792 C CA . ILE A 1 97 ? -6.369 -13.517 -10.465 1.00 83.25 97 ILE A CA 1
ATOM 793 C C . ILE A 1 97 ? -7.009 -12.265 -11.066 1.00 83.25 97 ILE A C 1
ATOM 795 O O . ILE A 1 97 ? -7.404 -12.240 -12.227 1.00 83.25 97 ILE A O 1
ATOM 799 N N . GLY A 1 98 ? -7.119 -11.217 -10.253 1.00 80.06 98 GLY A N 1
ATOM 800 C CA . GLY A 1 98 ? -7.612 -9.930 -10.688 1.00 80.06 98 GLY A CA 1
ATOM 801 C C . GLY A 1 98 ? -7.476 -8.869 -9.609 1.00 80.06 98 GLY A C 1
ATOM 802 O O . GLY A 1 98 ? -7.425 -9.158 -8.406 1.00 80.06 98 GLY A O 1
ATOM 803 N N . LEU A 1 99 ? -7.457 -7.630 -10.089 1.00 84.75 99 LEU A N 1
ATOM 804 C CA . LEU A 1 99 ? -7.577 -6.420 -9.297 1.00 84.75 99 LEU A CA 1
ATOM 805 C C . LEU A 1 99 ? -8.880 -5.727 -9.694 1.00 84.75 99 LEU A C 1
ATOM 807 O O . LEU A 1 99 ? -8.946 -5.026 -10.703 1.00 84.75 99 LEU A O 1
ATOM 811 N N . GLU A 1 100 ? -9.927 -5.943 -8.905 1.00 85.44 100 GLU A N 1
ATOM 812 C CA . GLU A 1 100 ? -11.186 -5.220 -9.060 1.00 85.44 100 GLU A CA 1
ATOM 813 C C . GLU A 1 100 ? -11.045 -3.830 -8.434 1.00 85.44 100 GLU A C 1
ATOM 815 O O . GLU A 1 100 ? -10.584 -3.686 -7.297 1.00 85.44 100 GLU A O 1
ATOM 820 N N . LYS A 1 101 ? -11.453 -2.806 -9.185 1.00 78.81 101 LYS A N 1
ATOM 821 C CA . LYS A 1 101 ? -11.349 -1.398 -8.797 1.00 78.81 101 LYS A CA 1
ATOM 822 C C . LYS A 1 101 ? -12.746 -0.800 -8.705 1.00 78.81 101 LYS A C 1
ATOM 824 O O . LYS A 1 101 ? -13.534 -0.920 -9.640 1.00 78.81 101 LYS A O 1
ATOM 829 N N . ASN A 1 102 ? -13.054 -0.149 -7.593 1.00 71.38 102 ASN A N 1
ATOM 830 C CA . ASN A 1 102 ? -14.158 0.801 -7.515 1.00 71.38 102 ASN A CA 1
ATOM 831 C C . ASN A 1 102 ? -13.696 2.039 -6.749 1.00 71.38 102 ASN A C 1
ATOM 833 O O . ASN A 1 102 ? -12.658 1.999 -6.096 1.00 71.38 102 ASN A O 1
ATOM 837 N N . SER A 1 103 ? -14.496 3.106 -6.780 1.00 66.81 103 SER A N 1
ATOM 838 C CA . SER A 1 103 ? -14.152 4.405 -6.183 1.00 66.81 103 SER A CA 1
ATOM 839 C C . SER A 1 103 ? -13.724 4.348 -4.709 1.00 66.81 103 SER A C 1
ATOM 841 O O . SER A 1 103 ? -13.147 5.305 -4.207 1.00 66.81 103 SER A O 1
ATOM 843 N N . ASN A 1 104 ? -14.018 3.252 -4.002 1.00 72.94 104 ASN A N 1
ATOM 844 C CA . ASN A 1 104 ? -13.864 3.137 -2.558 1.00 72.94 104 ASN A CA 1
ATOM 845 C C . ASN A 1 104 ? -12.894 2.023 -2.122 1.00 72.94 104 ASN A C 1
ATOM 847 O O . ASN A 1 104 ? -12.679 1.872 -0.915 1.00 72.94 104 ASN A O 1
ATOM 851 N N . ALA A 1 105 ? -12.383 1.189 -3.040 1.00 82.25 105 ALA A N 1
ATOM 852 C CA . ALA A 1 105 ? -11.436 0.121 -2.714 1.00 82.25 105 ALA A CA 1
ATOM 853 C C . ALA A 1 105 ? -10.801 -0.563 -3.938 1.00 82.25 105 ALA A C 1
ATOM 855 O O . ALA A 1 105 ? -11.447 -0.750 -4.973 1.00 82.25 105 ALA A O 1
ATOM 856 N N . TYR A 1 106 ? -9.599 -1.109 -3.724 1.00 85.25 106 TYR A N 1
ATOM 857 C CA . TYR A 1 106 ? -9.108 -2.268 -4.467 1.00 85.25 106 TYR A CA 1
ATOM 858 C C . TYR A 1 106 ? -9.512 -3.563 -3.795 1.00 85.25 106 TYR A C 1
ATOM 860 O O . TYR A 1 106 ? -9.356 -3.736 -2.586 1.00 85.25 106 TYR A O 1
ATOM 868 N N . ARG A 1 107 ? -9.987 -4.500 -4.605 1.00 88.38 107 ARG A N 1
ATOM 869 C CA . ARG A 1 107 ? -10.209 -5.882 -4.215 1.00 88.38 107 ARG A CA 1
ATOM 870 C C . ARG A 1 107 ? -9.259 -6.753 -5.020 1.00 88.38 107 ARG A C 1
ATOM 872 O O . ARG A 1 107 ? -9.410 -6.920 -6.227 1.00 88.38 107 ARG A O 1
ATOM 879 N N . MET A 1 108 ? -8.280 -7.298 -4.319 1.00 88.50 108 MET A N 1
ATOM 880 C CA . MET A 1 108 ? -7.292 -8.208 -4.868 1.00 88.50 108 MET A CA 1
ATOM 881 C C . MET A 1 108 ? -7.667 -9.646 -4.524 1.00 88.50 108 MET A C 1
ATOM 883 O O . MET A 1 108 ? -7.991 -9.947 -3.371 1.00 88.50 108 MET A O 1
ATOM 887 N N . ARG A 1 109 ? -7.584 -10.538 -5.514 1.00 87.69 109 ARG A N 1
ATOM 888 C CA . ARG A 1 109 ? -7.740 -11.987 -5.323 1.00 87.69 109 ARG A CA 1
ATOM 889 C C . ARG A 1 109 ? -6.420 -12.686 -5.664 1.00 87.69 109 ARG A C 1
ATOM 891 O O . ARG A 1 109 ? -6.057 -12.682 -6.838 1.00 87.69 109 ARG A O 1
ATOM 898 N N . PRO A 1 110 ? -5.684 -13.239 -4.689 1.00 84.06 110 PRO A N 1
ATOM 899 C CA . PRO A 1 110 ? -4.395 -13.886 -4.950 1.00 84.06 110 PRO A CA 1
ATOM 900 C C . PRO A 1 110 ? -4.540 -15.178 -5.776 1.00 84.06 110 PRO A C 1
ATOM 902 O O . PRO A 1 110 ? -5.504 -15.917 -5.578 1.00 84.06 110 PRO A O 1
ATOM 905 N N . VAL A 1 111 ? -3.598 -15.449 -6.694 1.00 77.50 111 VAL A N 1
ATOM 906 C CA . VAL A 1 111 ? -3.490 -16.746 -7.416 1.00 77.50 111 VAL A CA 1
ATOM 907 C C . VAL A 1 111 ? -2.763 -17.771 -6.551 1.00 77.50 111 VAL A C 1
ATOM 909 O O . VAL A 1 111 ? -3.166 -18.928 -6.464 1.00 77.50 111 VAL A O 1
ATOM 912 N N . ASN A 1 112 ? -1.660 -17.341 -5.947 1.00 70.06 112 ASN A N 1
ATOM 913 C CA . ASN A 1 112 ? -0.663 -18.148 -5.258 1.00 70.06 112 ASN A CA 1
ATOM 914 C C . ASN A 1 112 ? -0.102 -17.364 -4.055 1.00 70.06 112 ASN A C 1
ATOM 916 O O . ASN A 1 112 ? -0.676 -16.366 -3.614 1.00 70.06 112 ASN A O 1
ATOM 920 N N . ASN A 1 113 ? 1.001 -17.857 -3.492 1.00 72.50 113 ASN A N 1
ATOM 921 C CA . ASN A 1 113 ? 1.780 -17.125 -2.499 1.00 72.50 113 ASN A CA 1
ATOM 922 C C . ASN A 1 113 ? 2.335 -15.823 -3.108 1.00 72.50 113 ASN A C 1
ATOM 924 O O . ASN A 1 113 ? 2.578 -15.759 -4.310 1.00 72.50 113 ASN A O 1
ATOM 928 N N . ASP A 1 114 ? 2.538 -14.808 -2.269 1.00 79.94 114 ASP A N 1
ATOM 929 C CA . ASP A 1 114 ? 3.126 -13.512 -2.645 1.00 79.94 114 ASP A CA 1
ATOM 930 C C . ASP A 1 114 ? 2.349 -12.638 -3.658 1.00 79.94 114 ASP A C 1
ATOM 932 O O . ASP A 1 114 ? 2.942 -12.165 -4.634 1.00 79.94 114 ASP A O 1
ATOM 936 N N . PRO A 1 115 ? 1.046 -12.353 -3.455 1.00 88.88 115 PRO A N 1
ATOM 937 C CA . PRO A 1 115 ? 0.382 -11.295 -4.210 1.00 88.88 115 PRO A CA 1
ATOM 938 C C . PRO A 1 115 ? 0.953 -9.923 -3.822 1.00 88.88 115 PRO A C 1
ATOM 940 O O . PRO A 1 115 ? 1.114 -9.630 -2.634 1.00 88.88 115 PRO A O 1
ATOM 943 N N . PHE A 1 116 ? 1.196 -9.051 -4.799 1.00 91.81 116 PHE A N 1
ATOM 944 C CA . PHE A 1 116 ? 1.606 -7.676 -4.513 1.00 91.81 116 PHE A CA 1
ATOM 945 C C . PHE A 1 116 ? 1.010 -6.662 -5.484 1.00 91.81 116 PHE A C 1
ATOM 947 O O . PHE A 1 116 ? 0.689 -6.966 -6.633 1.00 91.81 116 PHE A O 1
ATOM 954 N N . LEU A 1 117 ? 0.859 -5.433 -4.994 1.00 92.81 117 LEU A N 1
ATOM 955 C CA . LEU A 1 117 ? 0.393 -4.287 -5.761 1.00 92.81 117 LEU A CA 1
ATOM 956 C C . LEU A 1 117 ? 1.528 -3.300 -5.959 1.00 92.81 117 LEU A C 1
ATOM 958 O O . LEU A 1 117 ? 2.203 -2.959 -4.993 1.00 92.81 117 LEU A O 1
ATOM 962 N N . THR A 1 118 ? 1.676 -2.772 -7.169 1.00 94.19 118 THR A N 1
ATOM 963 C CA . THR A 1 118 ? 2.629 -1.691 -7.446 1.00 94.19 118 THR A CA 1
ATOM 964 C C . THR A 1 118 ? 1.884 -0.458 -7.931 1.00 94.19 118 THR A C 1
ATOM 966 O O . THR A 1 118 ? 1.027 -0.537 -8.812 1.00 94.19 118 THR A O 1
ATOM 969 N N . SER A 1 119 ? 2.192 0.689 -7.336 1.00 93.62 119 SER A N 1
ATOM 970 C CA . SER A 1 119 ? 1.575 1.969 -7.667 1.00 93.62 119 SER A CA 1
ATOM 971 C C . SER A 1 119 ? 2.211 2.592 -8.911 1.00 93.62 119 SER A C 1
ATOM 973 O O . SER A 1 119 ? 3.386 2.367 -9.191 1.00 93.62 119 SER A O 1
ATOM 975 N N . 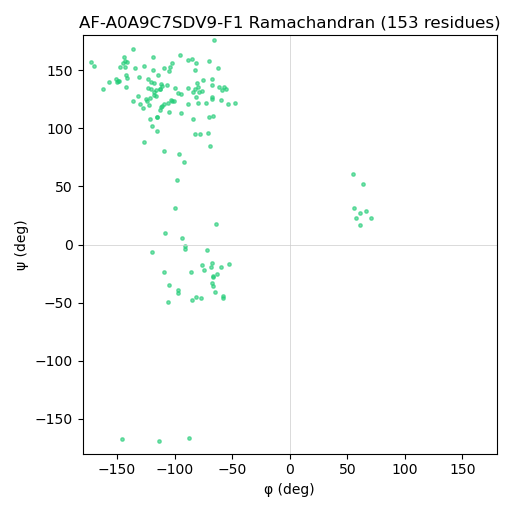SER A 1 120 ? 1.488 3.461 -9.617 1.00 92.44 120 SER A N 1
ATOM 976 C CA . SER A 1 120 ? 2.106 4.451 -10.507 1.00 92.44 120 SER A CA 1
ATOM 977 C C . SER A 1 120 ? 2.929 5.469 -9.706 1.00 92.44 120 SER A C 1
ATOM 979 O O . SER A 1 120 ? 2.933 5.444 -8.471 1.00 92.44 120 SER A O 1
ATOM 981 N N . ALA A 1 121 ? 3.614 6.378 -10.405 1.00 94.12 121 ALA A N 1
ATOM 982 C CA . ALA A 1 121 ? 4.365 7.455 -9.770 1.00 94.12 121 ALA A CA 1
ATOM 983 C C . ALA A 1 121 ? 3.472 8.297 -8.837 1.00 94.12 121 ALA A C 1
ATOM 985 O O . ALA A 1 121 ? 2.355 8.674 -9.199 1.00 94.12 121 ALA A O 1
ATOM 986 N N . ILE A 1 122 ? 3.982 8.568 -7.639 1.00 94.75 122 ILE A N 1
ATOM 987 C CA . ILE A 1 122 ? 3.348 9.338 -6.568 1.00 94.75 122 ILE A CA 1
ATOM 988 C C . ILE A 1 122 ? 4.007 10.717 -6.459 1.00 94.75 122 ILE A C 1
ATOM 990 O O . ILE A 1 122 ? 3.295 11.719 -6.487 1.00 94.75 122 ILE A O 1
ATOM 994 N N . ASN A 1 123 ? 5.346 10.756 -6.408 1.00 95.00 123 ASN A N 1
ATOM 995 C CA . ASN A 1 123 ? 6.158 11.965 -6.217 1.00 95.00 123 ASN A CA 1
ATOM 996 C C . ASN A 1 123 ? 5.759 12.740 -4.949 1.00 95.00 123 ASN A C 1
ATOM 998 O O . ASN A 1 123 ? 5.295 13.874 -5.040 1.00 95.00 123 ASN A O 1
ATOM 1002 N N . GLU A 1 124 ? 5.886 12.103 -3.784 1.00 96.88 124 GLU A N 1
ATOM 1003 C CA . GLU A 1 124 ? 5.637 12.749 -2.491 1.00 96.88 124 GLU A CA 1
ATOM 1004 C C . GLU A 1 124 ? 6.933 12.871 -1.694 1.00 96.88 124 GLU A C 1
ATOM 1006 O O . GLU A 1 124 ? 7.679 11.900 -1.597 1.00 96.88 124 GLU A O 1
ATOM 1011 N N . GLU A 1 125 ? 7.191 14.039 -1.115 1.00 97.25 125 GLU A N 1
ATOM 1012 C CA . GLU A 1 125 ? 8.420 14.324 -0.368 1.00 97.25 125 GLU A CA 1
ATOM 1013 C C . GLU A 1 125 ? 8.161 14.338 1.141 1.00 97.25 125 GLU A C 1
ATOM 1015 O O . GLU A 1 125 ? 7.077 14.701 1.605 1.00 97.25 125 GLU A O 1
ATOM 1020 N N . GLY A 1 126 ? 9.166 13.956 1.929 1.00 97.12 126 GLY A N 1
ATOM 1021 C CA . GLY A 1 126 ? 9.109 14.093 3.390 1.00 97.12 126 GLY A CA 1
ATOM 1022 C C . GLY A 1 126 ? 8.056 13.223 4.090 1.00 97.12 126 GLY A C 1
ATOM 1023 O O . GLY A 1 126 ? 7.567 13.579 5.169 1.00 97.12 126 GLY A O 1
ATOM 1024 N N . VAL A 1 127 ? 7.711 12.069 3.517 1.00 98.06 127 VAL A N 1
ATOM 1025 C CA . VAL A 1 127 ? 6.785 11.110 4.130 1.00 98.06 127 VAL A CA 1
ATOM 1026 C C . VAL A 1 127 ? 7.434 10.508 5.373 1.00 98.06 127 VAL A C 1
ATOM 1028 O O . VAL A 1 127 ? 8.536 9.977 5.322 1.00 98.06 127 VAL A O 1
ATOM 1031 N N . LYS A 1 128 ? 6.741 10.558 6.508 1.00 97.62 128 LYS A N 1
ATOM 1032 C CA . LYS A 1 128 ? 7.190 10.003 7.795 1.00 97.62 128 LYS A CA 1
ATOM 1033 C C . LYS A 1 128 ? 6.408 8.772 8.226 1.00 97.62 128 LYS A C 1
ATOM 1035 O O . LYS A 1 128 ? 6.909 7.976 9.016 1.00 97.62 128 LYS A O 1
ATOM 1040 N N . LYS A 1 129 ? 5.183 8.623 7.733 1.00 97.56 129 LYS A N 1
ATOM 1041 C CA . LYS A 1 129 ? 4.276 7.547 8.117 1.00 97.56 129 LYS A CA 1
ATOM 1042 C C . LYS A 1 129 ? 3.371 7.188 6.948 1.00 97.56 129 LYS A C 1
ATOM 1044 O O . LYS A 1 129 ? 2.882 8.059 6.232 1.00 97.56 129 LYS A O 1
ATOM 1049 N N . ILE A 1 130 ? 3.123 5.897 6.773 1.00 97.62 130 ILE A N 1
ATOM 1050 C CA . ILE A 1 130 ? 2.166 5.370 5.803 1.00 97.62 130 ILE A CA 1
ATOM 1051 C C . ILE A 1 130 ? 1.067 4.660 6.587 1.00 97.62 130 ILE A C 1
ATOM 1053 O O . ILE A 1 130 ? 1.357 3.799 7.414 1.00 97.62 130 ILE A O 1
ATOM 1057 N N . THR A 1 131 ? -0.196 5.000 6.335 1.00 97.06 131 THR A N 1
ATOM 1058 C CA . THR A 1 131 ? -1.335 4.250 6.885 1.00 97.06 131 THR A CA 1
ATOM 1059 C C . THR A 1 131 ? -2.082 3.532 5.779 1.00 97.06 131 THR A C 1
ATOM 1061 O O . THR A 1 131 ? -2.298 4.076 4.696 1.00 97.06 131 THR A O 1
ATOM 1064 N N . ILE A 1 132 ? -2.475 2.294 6.051 1.00 95.44 132 ILE A N 1
ATOM 1065 C CA . ILE A 1 132 ? -3.152 1.411 5.109 1.00 95.44 132 ILE A CA 1
ATOM 1066 C C . ILE A 1 132 ? -4.418 0.918 5.789 1.00 95.44 132 ILE A C 1
ATOM 1068 O O . ILE A 1 132 ? -4.351 0.214 6.793 1.00 95.44 132 ILE A O 1
ATOM 1072 N N . LYS A 1 133 ? -5.583 1.249 5.239 1.00 94.94 133 LYS A N 1
ATOM 1073 C CA . LYS A 1 133 ? -6.848 0.668 5.679 1.00 94.94 133 LYS A CA 1
ATOM 1074 C C . LYS A 1 133 ? -7.173 -0.511 4.790 1.00 94.94 133 LYS A C 1
ATOM 1076 O O . LYS A 1 133 ? -7.450 -0.327 3.603 1.00 94.94 133 LYS A O 1
ATOM 1081 N N . MET A 1 134 ? -7.162 -1.713 5.348 1.00 93.25 134 MET A N 1
ATOM 1082 C CA . MET A 1 134 ? -7.463 -2.921 4.592 1.00 93.25 134 MET A CA 1
ATOM 1083 C C . MET A 1 134 ? -8.222 -3.960 5.412 1.00 93.25 134 MET A C 1
ATOM 1085 O O . MET A 1 134 ? -8.244 -3.933 6.639 1.00 93.25 134 MET A O 1
ATOM 1089 N N . ARG A 1 135 ? -8.857 -4.882 4.698 1.00 91.31 135 ARG A N 1
ATOM 1090 C CA . ARG A 1 135 ? -9.544 -6.058 5.219 1.00 91.31 135 ARG A CA 1
ATOM 1091 C C . ARG A 1 135 ? -8.962 -7.282 4.539 1.00 91.31 135 ARG A C 1
ATOM 1093 O O . ARG A 1 135 ? -8.980 -7.369 3.311 1.00 91.31 135 ARG A O 1
ATOM 1100 N N . VAL A 1 136 ? -8.503 -8.235 5.337 1.00 88.56 136 VAL A N 1
ATOM 1101 C CA . VAL A 1 136 ? -8.007 -9.521 4.849 1.00 88.56 136 VAL A CA 1
ATOM 1102 C C . VAL A 1 136 ? -9.069 -10.586 5.085 1.00 88.56 136 VAL A C 1
ATOM 1104 O O . VAL A 1 136 ? -9.547 -10.775 6.206 1.00 88.56 136 VAL A O 1
ATOM 1107 N N . VAL A 1 137 ? -9.455 -11.268 4.011 1.00 85.19 137 VAL A N 1
ATOM 1108 C CA . VAL A 1 137 ? -10.429 -12.359 4.015 1.00 85.19 137 VAL A CA 1
ATOM 1109 C C . VAL A 1 137 ? -9.682 -13.662 3.761 1.00 85.19 137 VAL A C 1
ATOM 1111 O O . VAL A 1 137 ? -9.024 -13.830 2.732 1.00 85.19 137 VAL A O 1
ATOM 1114 N N . SER A 1 138 ? -9.789 -14.593 4.700 1.00 76.00 138 SER A N 1
ATOM 1115 C CA . SER A 1 138 ? -9.2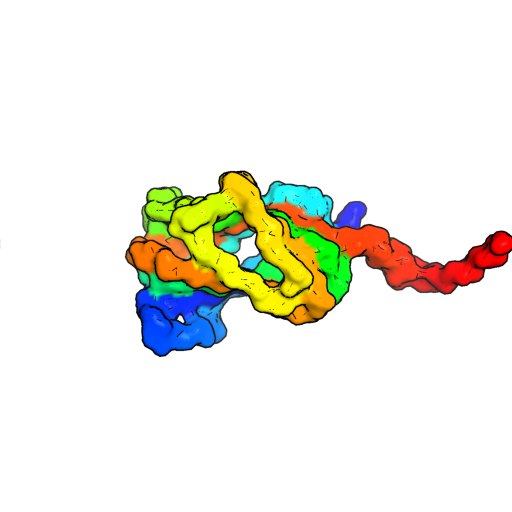76 -15.955 4.575 1.00 76.00 138 SER A CA 1
AT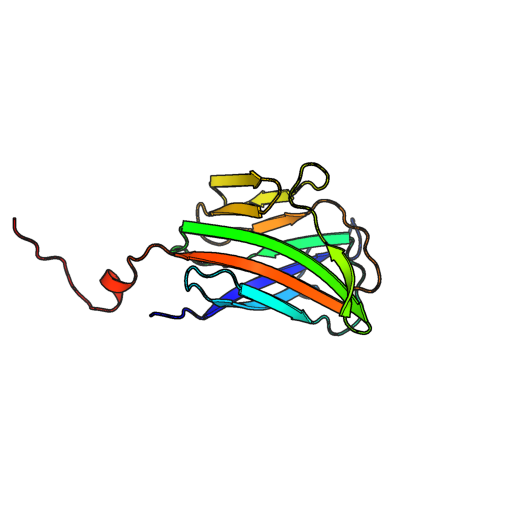OM 1116 C C . SER A 1 138 ? -10.411 -16.941 4.297 1.00 76.00 138 SER A C 1
ATOM 1118 O O . SER A 1 138 ? -11.557 -16.726 4.713 1.00 76.00 138 SER A O 1
ATOM 1120 N N . LYS A 1 139 ? -10.101 -18.057 3.617 1.00 66.50 139 LYS A N 1
ATOM 1121 C CA . LYS A 1 139 ? -11.025 -19.200 3.556 1.00 66.50 139 LYS A CA 1
ATOM 1122 C C . LYS A 1 139 ? -11.260 -19.655 4.996 1.00 66.50 139 LYS A C 1
ATOM 1124 O O . LYS A 1 139 ? -10.312 -19.980 5.704 1.00 66.50 139 LYS A O 1
ATOM 1129 N N . LYS A 1 140 ? -12.517 -19.707 5.438 1.00 54.69 140 LYS A N 1
ATOM 1130 C CA . LYS A 1 140 ? -12.916 -20.165 6.785 1.00 54.69 140 LYS A CA 1
ATOM 1131 C C . LYS A 1 140 ? -12.601 -21.657 7.082 1.00 54.69 140 LYS A C 1
ATOM 1133 O O . LYS A 1 140 ? -13.149 -22.201 8.032 1.00 54.69 140 LYS A O 1
ATOM 1138 N N . THR A 1 141 ? -11.716 -22.322 6.335 1.00 54.38 141 THR A N 1
ATOM 1139 C CA . THR A 1 141 ? -11.385 -23.758 6.454 1.00 54.38 141 THR A CA 1
ATOM 1140 C C . THR A 1 141 ? -10.229 -24.079 7.405 1.00 54.38 141 THR A C 1
ATOM 1142 O O . THR A 1 141 ? -9.949 -25.243 7.655 1.00 54.38 141 THR A O 1
ATOM 1145 N N . PHE A 1 142 ? -9.587 -23.094 8.033 1.00 50.72 142 PHE A N 1
ATOM 1146 C CA . PHE A 1 142 ? -8.600 -23.366 9.090 1.00 50.72 142 PHE A CA 1
ATOM 1147 C C . PHE A 1 142 ? -9.178 -24.140 10.301 1.00 50.72 142 PHE A C 1
ATOM 1149 O O . PHE A 1 142 ? -8.429 -24.781 11.035 1.00 50.72 142 PHE A O 1
ATOM 1156 N N . TRP A 1 143 ? -10.507 -24.148 10.479 1.00 46.72 143 TRP A N 1
ATOM 1157 C CA . TRP A 1 143 ? -11.196 -25.012 11.448 1.00 46.72 143 TRP A CA 1
ATOM 1158 C C . TRP A 1 143 ? -11.122 -26.514 11.113 1.00 46.72 143 TRP A C 1
ATOM 1160 O O . TRP A 1 143 ? -11.134 -27.322 12.034 1.00 46.72 143 TRP A O 1
ATOM 1170 N N . GLU A 1 144 ? -10.985 -26.896 9.838 1.00 52.22 144 GLU A N 1
ATOM 1171 C CA . GLU A 1 144 ? -10.777 -28.296 9.421 1.00 52.22 144 GLU A CA 1
ATOM 1172 C C . GLU A 1 144 ? -9.327 -28.756 9.675 1.00 52.22 144 GLU A C 1
ATOM 1174 O O . GLU A 1 144 ? -9.058 -29.949 9.748 1.00 52.22 144 GLU A O 1
ATOM 1179 N N . TRP A 1 145 ? -8.393 -27.819 9.875 1.00 45.72 145 TRP A N 1
ATOM 1180 C CA . TRP A 1 145 ? -6.970 -28.117 10.056 1.00 45.72 145 TRP A CA 1
ATOM 1181 C C . TRP A 1 145 ? -6.533 -28.166 11.528 1.00 45.72 145 TRP A C 1
ATOM 1183 O O . TRP A 1 145 ? -5.804 -29.073 11.917 1.00 45.72 145 TRP A O 1
ATOM 1193 N N . ILE A 1 146 ? -7.005 -27.242 12.376 1.00 45.50 146 ILE A N 1
ATOM 1194 C CA . ILE A 1 146 ? -6.637 -27.221 13.807 1.00 45.50 146 ILE A CA 1
ATOM 1195 C C . ILE A 1 146 ? -7.179 -28.424 14.596 1.00 45.50 146 ILE A C 1
ATOM 1197 O O . ILE A 1 146 ? -6.580 -28.807 15.597 1.00 45.50 146 ILE A O 1
ATOM 1201 N N . LEU A 1 147 ? -8.302 -29.014 14.183 1.00 51.00 147 LEU A N 1
ATOM 1202 C CA . LEU A 1 147 ? -8.969 -30.056 14.970 1.00 51.00 147 LEU A CA 1
ATOM 1203 C C . LEU A 1 147 ? -8.517 -31.491 14.649 1.00 51.00 147 LEU A C 1
ATOM 1205 O O . LEU A 1 147 ? -8.993 -32.411 15.303 1.00 51.00 147 LEU A O 1
ATOM 1209 N N . GLY A 1 148 ? -7.639 -31.717 13.662 1.00 44.22 148 GLY A N 1
ATOM 1210 C CA . GLY A 1 148 ? -7.267 -33.081 13.247 1.00 44.22 148 GLY A CA 1
ATOM 1211 C C . GLY A 1 148 ? -8.462 -33.944 12.810 1.00 44.22 148 GLY A C 1
ATOM 1212 O O . GLY A 1 148 ? -8.400 -35.167 12.882 1.00 44.22 148 GLY A O 1
ATOM 1213 N N . ILE A 1 149 ? -9.572 -33.323 12.399 1.00 46.19 149 ILE A N 1
ATOM 1214 C CA . ILE A 1 149 ? -10.793 -34.031 12.013 1.00 46.19 149 ILE A CA 1
ATOM 1215 C C . ILE A 1 149 ? -10.629 -34.482 10.561 1.00 46.19 149 ILE A C 1
ATOM 1217 O O . ILE A 1 149 ? -10.903 -33.729 9.626 1.00 46.19 149 ILE A O 1
ATOM 1221 N N . GLU A 1 150 ? -10.186 -35.727 10.376 1.00 41.97 150 GLU A N 1
ATOM 1222 C CA . GLU A 1 150 ? -10.515 -36.500 9.179 1.00 41.97 150 GLU A CA 1
ATOM 1223 C C . GLU A 1 150 ? -12.041 -36.485 9.037 1.00 41.97 150 GLU A C 1
ATOM 1225 O O . GLU A 1 150 ? -12.765 -36.918 9.936 1.00 41.97 150 GLU A O 1
ATOM 1230 N N . LYS A 1 151 ? -12.563 -35.969 7.921 1.00 39.38 151 LYS A N 1
ATOM 1231 C CA . LYS A 1 151 ? -13.968 -36.201 7.578 1.00 39.38 151 LYS A CA 1
ATOM 1232 C C . LYS A 1 151 ? -14.130 -37.679 7.214 1.00 39.38 151 LYS A C 1
ATOM 1234 O O . LYS A 1 151 ? -14.135 -38.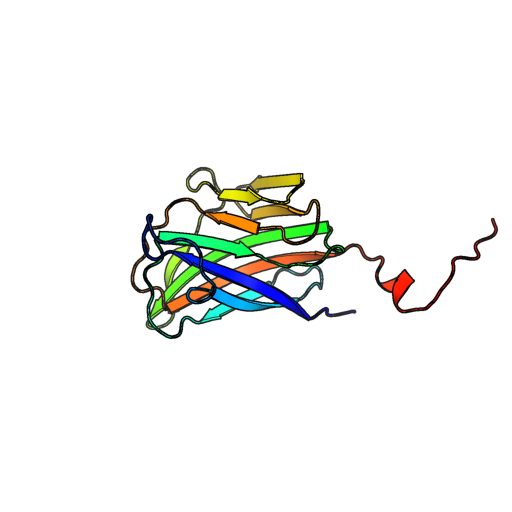033 6.042 1.00 39.38 151 LYS A O 1
ATOM 1239 N N . ASN A 1 152 ? -14.326 -38.520 8.224 1.00 45.38 152 ASN A N 1
ATOM 1240 C CA . ASN A 1 152 ? -15.284 -39.606 8.101 1.00 45.38 152 ASN A CA 1
ATOM 1241 C C . ASN A 1 152 ? -16.665 -38.954 8.105 1.00 45.38 152 ASN A C 1
ATOM 1243 O O . ASN A 1 152 ? -17.201 -38.604 9.153 1.00 45.38 152 ASN A O 1
ATOM 1247 N N . LEU A 1 153 ? -17.207 -38.723 6.917 1.00 36.66 153 LEU A N 1
ATOM 1248 C CA . LEU A 1 153 ? -18.635 -38.518 6.748 1.00 36.66 153 LEU A CA 1
ATOM 1249 C C . LEU A 1 153 ? -19.094 -39.511 5.691 1.00 36.66 153 LEU A C 1
ATOM 1251 O O . LEU A 1 153 ? -19.099 -39.221 4.497 1.00 36.66 153 LEU A O 1
ATOM 1255 N N . GLU A 1 154 ? -19.439 -40.700 6.184 1.00 35.94 154 GLU A N 1
ATOM 1256 C CA . GLU A 1 154 ? -20.588 -41.433 5.670 1.00 35.94 154 GLU A CA 1
ATOM 1257 C C . GLU A 1 154 ? -21.771 -40.462 5.584 1.00 35.94 154 GLU A C 1
ATOM 1259 O O . GLU A 1 154 ? -22.126 -39.840 6.586 1.00 35.94 154 GLU A O 1
ATOM 1264 N N . TYR A 1 155 ? -22.316 -40.315 4.381 1.00 37.44 155 TYR A N 1
ATOM 1265 C CA . TYR A 1 155 ? -23.748 -40.355 4.089 1.00 37.44 155 TYR A CA 1
ATOM 1266 C C . TYR A 1 155 ? -23.913 -40.815 2.641 1.00 37.44 155 TYR A C 1
ATOM 1268 O O . TYR A 1 155 ? -23.295 -40.186 1.752 1.00 37.44 155 TYR A O 1
#

Radius of gyration: 17.15 Å; Cα contacts (8 Å, |Δi|>4): 371; chains: 1; bounding box: 40×57×29 Å

Secondary structure (DSSP, 8-state):
----EEEEEEEEESSTTSPP-STTEEEEEEE-SSSEEEEEEEEEEEEEESEEEEE----TTEEEEEEEEEEEE-GGG-EEEEE-SSTTS-EEEESEEEEEEETTEEEEEESSS--EEEE----EEEEEEEEEEEEEEE-TTHHHHHT--------

Mean predicted aligned error: 7.68 Å

Sequence (155 aa):
MAIYDLDGQIFWKSKPEVPFSAQNSRHFKVIADNQSREYTVDLTNPEDIFMLRLDPVNKQYLTEIKIQSIRLLGQGDVLLRQLAFDNSMYWSCDNCIGLEKNSNAYRMRPVNNDPFLTSSAINEEGVKKITIKMRVVSKKTFWEWILGIEKNLEY

Nearest PDB structures (foldseek):
  7t6a-assembly2_B  TM=3.008E-01  e=1.056E-01  Fusarium oxysporum f. sp. lycopersici
  1c28-assembly1_A  TM=4.019E-01  e=1.793E+00  Mus musculus
  1gu3-assembly1_A-2  TM=2.442E-01  e=3.609E-01  Cellulomonas fimi
  6lja-assembly1_A  TM=2.699E-01  e=2.900E+00  Bacteroides intestinalis DSM 17393

Solvent-accessible surface area (backbone atoms only — not comparable to full-atom values): 8528 Å² total; per-residue (Å²): 131,77,73,42,85,40,60,17,38,39,32,40,18,66,44,89,89,49,70,78,44,79,84,43,46,49,75,40,80,33,61,47,69,65,45,79,43,78,42,74,45,79,43,96,54,66,38,46,35,22,30,45,34,41,32,66,46,66,52,77,59,49,56,36,40,36,40,54,41,43,36,37,16,25,79,92,70,40,78,74,42,72,60,62,43,41,92,90,45,57,66,50,66,45,49,40,78,45,73,49,73,41,82,66,26,39,40,36,26,51,69,47,62,57,25,34,36,37,48,46,85,64,72,43,74,47,33,25,32,39,40,38,31,35,24,32,34,56,57,85,57,61,68,57,61,79,66,72,58,75,83,84,69,90,128

Foldseek 3Di:
DDWDFFKKKKWFDLDPPDDTDPVRMDIWTDTQPQDWDKTKDFDPWFGWGFKMKIQPGFDFQFFKKKWFWKFFAAPPRHTQDIDFQDPVKDKDKPQFPDWDTDRGITITGGNHGGIMIMIHTDGTGRGGMMMITMHIHGDPCVVVVVPVDDPPDDD

pLDDT: mean 83.32, std 16.45, range [35.94, 98.44]